Protein AF-A0A7L2YK67-F1 (afdb_monomer_lite)

InterPro domains:
  IPR012677 Nucleotide-binding alpha-beta plait domain superfamily [G3DSA:3.30.70.330] (2-106)
  IPR014886 La protein, xRRM domain [PF08777] (8-106)
  IPR014886 La protein, xRRM domain [PS51939] (4-117)
  IPR034910 LARP7, RNA recognition motif 2 [cd12542] (8-89)
  IPR035979 RNA-binding domain superfamily [SSF54928] (3-105)

Secondary structure (DSSP, 8-state):
-PPPP-TT-EEEEE-SSPPPPHHHHHHHHHTTS-EEEEE--TT-SEEEEEESSHHHHHHHHHHHHHHHHHH--EEEE--HHHHHHHHHHHHHHHHHHHHSPP----THHHHHHHHHHHHHHHHHHHTS--------

Foldseek 3Di:
DADDDDAQFKKKKAAPFFDDDPVVVCVVLVVFAHWPDKADDGRDRMIMTGHPHNVSSVSCVVPCVVVCVVGVMDMDGDGDPRSVVVVVVRVVVVVCVVPPDDPDQDDPSVVVVVVVVVVVVVVVVVPDDDDDDPDD

Sequence (136 aa):
TGPQFVSGVIVKIISTEPLPGRKQIKNALAVLAEVAYVDMLEGDTECHVRFNTPEDAQIVMKSYKEIQIKNNWKFEVLTGDHEQRYWQKILVDRQAKLNQPRDKKRGTEKLIAKAERMRLEKTQQTSKHIRFTDDN

Structure (mmCIF, N/CA/C/O backbone):
data_AF-A0A7L2YK67-F1
#
_entry.id   AF-A0A7L2YK67-F1
#
loop_
_atom_site.group_PDB
_atom_site.id
_atom_site.type_symbol
_atom_site.label_atom_id
_atom_site.label_alt_id
_atom_site.label_comp_id
_atom_site.label_asym_id
_atom_site.label_entity_id
_atom_site.label_seq_id
_atom_site.pdbx_PDB_ins_code
_atom_site.Cartn_x
_atom_site.Cartn_y
_atom_site.Cartn_z
_atom_site.occupancy
_atom_site.B_iso_or_equiv
_atom_site.auth_seq_id
_atom_site.auth_comp_id
_atom_site.auth_asym_id
_atom_site.auth_atom_id
_atom_site.pdbx_PDB_model_num
ATOM 1 N N . THR A 1 1 ? 2.176 -15.293 -10.238 1.00 70.62 1 THR A N 1
ATOM 2 C CA . THR A 1 1 ? 0.779 -14.825 -10.117 1.00 70.62 1 THR A CA 1
ATOM 3 C C . THR A 1 1 ? 0.782 -13.433 -9.504 1.00 70.62 1 THR A C 1
ATOM 5 O O . THR A 1 1 ? 1.712 -13.133 -8.760 1.00 70.62 1 THR A O 1
ATOM 8 N N . GLY A 1 2 ? -0.124 -12.538 -9.908 1.00 78.69 2 GLY A N 1
ATOM 9 C CA . GLY A 1 2 ? -0.240 -11.196 -9.314 1.00 78.69 2 GLY A CA 1
ATOM 10 C C . GLY A 1 2 ? -0.875 -11.245 -7.918 1.00 78.69 2 GLY A C 1
ATOM 11 O O . GLY A 1 2 ? -1.311 -12.319 -7.506 1.00 78.69 2 GLY A O 1
ATOM 12 N N . PRO A 1 3 ? -0.917 -10.122 -7.183 1.00 85.56 3 PRO A N 1
ATOM 13 C CA . PRO A 1 3 ? -1.663 -10.078 -5.933 1.00 85.56 3 PRO A CA 1
ATOM 14 C C . PRO A 1 3 ? -3.162 -10.272 -6.213 1.00 85.56 3 PRO A C 1
ATOM 16 O O . PRO A 1 3 ? -3.679 -9.737 -7.195 1.00 85.56 3 PRO A O 1
ATOM 19 N N . GLN A 1 4 ? -3.831 -11.064 -5.378 1.00 88.75 4 GLN A N 1
ATOM 20 C CA . GLN A 1 4 ? -5.264 -11.332 -5.490 1.00 88.75 4 GLN A CA 1
ATOM 21 C C . GLN A 1 4 ? -6.059 -10.217 -4.808 1.00 88.75 4 GLN A C 1
ATOM 23 O O . GLN A 1 4 ? -5.617 -9.681 -3.793 1.00 88.75 4 GLN A O 1
ATOM 28 N N . PHE A 1 5 ? -7.220 -9.876 -5.371 1.00 92.38 5 PHE A N 1
ATOM 29 C CA . PHE A 1 5 ? -8.144 -8.946 -4.735 1.00 92.38 5 PHE A CA 1
ATOM 30 C C . PHE A 1 5 ? -8.638 -9.535 -3.411 1.00 92.38 5 PHE A C 1
ATOM 32 O O . PHE A 1 5 ? -9.206 -10.627 -3.384 1.00 92.38 5 PHE A O 1
ATOM 39 N N . VAL A 1 6 ? -8.429 -8.781 -2.340 1.00 93.69 6 VAL A N 1
ATOM 40 C CA . VAL A 1 6 ? -9.018 -9.001 -1.021 1.00 93.69 6 VAL A CA 1
ATOM 41 C C . VAL A 1 6 ? -9.591 -7.655 -0.604 1.00 93.69 6 VAL A C 1
ATOM 43 O O . VAL A 1 6 ? -8.928 -6.635 -0.798 1.00 93.69 6 VAL A O 1
ATOM 46 N N . SER A 1 7 ? -10.822 -7.640 -0.101 1.00 94.81 7 SER A N 1
ATOM 47 C CA . SER A 1 7 ? -11.465 -6.398 0.330 1.00 94.81 7 SER A CA 1
ATOM 48 C C . SER A 1 7 ? -11.126 -6.071 1.781 1.00 94.81 7 SER A C 1
ATOM 50 O O . SER A 1 7 ? -10.903 -6.969 2.592 1.00 94.81 7 SER A O 1
ATOM 52 N N . GLY A 1 8 ? -11.086 -4.778 2.095 1.00 94.88 8 GLY A N 1
ATOM 53 C CA . GLY A 1 8 ? -10.819 -4.239 3.421 1.00 94.88 8 GLY A CA 1
ATOM 54 C C . GLY A 1 8 ? -9.351 -4.296 3.837 1.00 94.88 8 GLY A C 1
ATOM 55 O O . GLY A 1 8 ? -9.066 -4.165 5.023 1.00 94.88 8 GLY A O 1
ATOM 56 N N . VAL A 1 9 ? -8.416 -4.494 2.900 1.00 96.38 9 VAL A N 1
ATOM 57 C CA . VAL A 1 9 ? -6.975 -4.628 3.213 1.00 96.38 9 VAL A CA 1
ATOM 58 C C . VAL A 1 9 ? -6.153 -3.396 2.855 1.00 96.38 9 VAL A C 1
ATOM 60 O O . VAL A 1 9 ? -4.938 -3.389 3.064 1.00 96.38 9 VAL A O 1
ATOM 63 N N . ILE A 1 10 ? -6.778 -2.370 2.278 1.00 96.44 10 ILE A N 1
ATOM 64 C CA . ILE A 1 10 ? -6.102 -1.139 1.875 1.00 96.44 10 ILE A CA 1
ATOM 65 C C . ILE A 1 10 ? -6.476 -0.012 2.829 1.00 96.44 10 ILE A C 1
ATOM 67 O O . ILE A 1 10 ? -7.637 0.378 2.920 1.00 96.44 10 ILE A O 1
ATOM 71 N N . VAL A 1 11 ? -5.474 0.551 3.496 1.00 95.44 11 VAL A N 1
ATOM 72 C CA . VAL A 1 11 ? -5.626 1.722 4.359 1.00 95.44 11 VAL A CA 1
ATOM 73 C C . VAL A 1 11 ? -4.916 2.905 3.721 1.00 95.44 11 VAL A C 1
ATOM 75 O O . VAL A 1 11 ? -3.717 2.854 3.449 1.00 95.44 11 VAL A O 1
ATOM 78 N N . LYS A 1 12 ? -5.659 3.980 3.490 1.00 95.38 12 LYS A N 1
ATOM 79 C CA . LYS A 1 12 ? -5.143 5.282 3.096 1.00 95.38 12 LYS A CA 1
ATOM 80 C C . LYS A 1 12 ? -4.733 6.061 4.344 1.00 95.38 12 LYS A C 1
ATOM 82 O O . LYS A 1 12 ? -5.488 6.142 5.310 1.00 95.38 12 LYS A O 1
ATOM 87 N N . ILE A 1 13 ? -3.537 6.638 4.313 1.00 93.50 13 ILE A N 1
ATOM 88 C CA . ILE A 1 13 ? -3.010 7.526 5.350 1.00 93.50 13 ILE A CA 1
ATOM 89 C C . ILE A 1 13 ? -2.855 8.911 4.738 1.00 93.50 13 ILE A C 1
ATOM 91 O O . ILE A 1 13 ? -2.290 9.044 3.656 1.00 93.50 13 ILE A O 1
ATOM 95 N N . ILE A 1 14 ? -3.358 9.930 5.427 1.00 92.88 14 ILE A N 1
ATOM 96 C CA . ILE A 1 14 ? -3.306 11.330 5.006 1.00 92.88 14 ILE A CA 1
ATOM 97 C C . ILE A 1 14 ? -2.693 12.144 6.139 1.00 92.88 14 ILE A C 1
ATOM 99 O O . ILE A 1 14 ? -3.103 12.019 7.292 1.00 92.88 14 ILE A O 1
ATOM 103 N N . SER A 1 15 ? -1.741 13.004 5.809 1.00 91.38 15 SER A N 1
ATOM 104 C CA . SER A 1 15 ? -1.071 13.907 6.739 1.00 91.38 15 SER A CA 1
ATOM 105 C C . SER A 1 15 ? -1.162 15.348 6.240 1.00 91.38 15 SER A C 1
ATOM 107 O O . SER A 1 15 ? -1.329 15.598 5.048 1.00 91.38 15 SER A O 1
ATOM 109 N N . THR A 1 16 ? -1.077 16.314 7.153 1.00 88.56 16 THR A N 1
ATOM 110 C CA . THR A 1 16 ? -0.954 17.739 6.801 1.00 88.56 16 THR A CA 1
ATOM 111 C C . THR A 1 16 ? 0.460 18.091 6.347 1.00 88.56 16 THR A C 1
ATOM 113 O O . THR A 1 16 ? 0.640 18.982 5.524 1.00 88.56 16 THR A O 1
ATOM 116 N N . GLU A 1 17 ? 1.454 17.381 6.877 1.00 88.81 17 GLU A N 1
ATOM 117 C CA . GLU A 1 17 ? 2.867 17.509 6.521 1.00 88.81 17 GLU A CA 1
ATOM 118 C C . GLU A 1 17 ? 3.312 16.319 5.658 1.00 88.81 17 GLU A C 1
ATOM 120 O O . GLU A 1 17 ? 2.680 15.256 5.730 1.00 88.81 17 GLU A O 1
ATOM 125 N N . PRO A 1 18 ? 4.389 16.454 4.862 1.00 90.81 18 PRO A N 1
ATOM 126 C CA . PRO A 1 18 ? 4.937 15.349 4.083 1.00 90.81 18 PRO A CA 1
ATOM 127 C C . PRO A 1 18 ? 5.176 14.113 4.950 1.00 90.81 18 PRO A C 1
ATOM 129 O O . PRO A 1 18 ? 5.765 14.193 6.032 1.00 90.81 18 PRO A O 1
ATOM 132 N N . LEU A 1 19 ? 4.705 12.961 4.478 1.00 89.75 19 LEU A N 1
ATOM 133 C CA . LEU A 1 19 ? 4.827 11.723 5.231 1.00 89.75 19 LEU A CA 1
ATOM 134 C C . LEU A 1 19 ? 6.301 11.302 5.341 1.00 89.75 19 LEU A C 1
ATOM 136 O O . LEU A 1 19 ? 7.078 11.467 4.393 1.00 89.75 19 LEU A O 1
ATOM 140 N N . PRO A 1 20 ? 6.707 10.698 6.474 1.00 90.06 20 PRO A N 1
ATOM 141 C CA . PRO A 1 20 ? 8.052 10.164 6.605 1.00 90.06 20 PRO A CA 1
ATOM 142 C C . PRO A 1 20 ? 8.256 9.007 5.624 1.00 90.06 20 PRO A C 1
ATOM 144 O O . PRO A 1 20 ? 7.311 8.328 5.237 1.00 90.06 20 PRO A O 1
ATOM 147 N N . GLY A 1 21 ? 9.502 8.732 5.240 1.00 90.75 21 GLY A N 1
ATOM 148 C CA . GLY A 1 21 ? 9.789 7.751 4.191 1.00 90.75 21 GLY A CA 1
ATOM 149 C C . GLY A 1 21 ? 9.216 6.345 4.444 1.00 90.75 21 GLY A C 1
ATOM 150 O O . GLY A 1 21 ? 9.012 5.916 5.582 1.00 90.75 21 GLY A O 1
ATOM 151 N N . ARG A 1 22 ? 9.055 5.570 3.363 1.00 92.50 22 ARG A N 1
ATOM 152 C CA . ARG A 1 22 ? 8.395 4.243 3.325 1.00 92.50 22 ARG A CA 1
ATOM 153 C C . ARG A 1 22 ? 8.777 3.298 4.455 1.00 92.50 22 ARG A C 1
ATOM 155 O O . ARG A 1 22 ? 7.928 2.601 5.006 1.00 92.50 22 ARG A O 1
ATOM 162 N N . LYS A 1 23 ? 10.067 3.261 4.793 1.00 91.88 23 LYS A N 1
ATOM 163 C CA . LYS A 1 23 ? 10.601 2.405 5.856 1.00 91.88 23 LYS A CA 1
ATOM 164 C C . LYS A 1 23 ? 10.065 2.802 7.235 1.00 91.88 23 LYS A C 1
ATOM 166 O O . LYS A 1 23 ? 9.763 1.922 8.030 1.00 91.88 23 LYS A O 1
ATOM 171 N N . GLN A 1 24 ? 9.930 4.097 7.505 1.00 90.31 24 GLN A N 1
ATOM 172 C CA . GLN A 1 24 ? 9.437 4.604 8.785 1.00 90.31 24 GLN A CA 1
ATOM 173 C C . GLN A 1 24 ? 7.948 4.298 8.956 1.00 90.31 24 GLN A C 1
ATOM 175 O O . GLN A 1 24 ? 7.571 3.753 9.988 1.00 90.31 24 GLN A O 1
ATOM 180 N N . ILE A 1 25 ? 7.130 4.534 7.922 1.00 91.31 25 ILE A N 1
ATOM 181 C CA . ILE A 1 25 ? 5.700 4.176 7.938 1.00 91.31 25 ILE A CA 1
ATOM 182 C C . ILE A 1 25 ? 5.529 2.674 8.152 1.00 91.31 25 ILE A C 1
ATOM 184 O O . ILE A 1 25 ? 4.783 2.255 9.034 1.00 91.31 25 ILE A O 1
ATOM 188 N N . LYS A 1 26 ? 6.265 1.851 7.391 1.00 93.06 26 LYS A N 1
ATOM 189 C CA . LYS A 1 26 ? 6.212 0.396 7.554 1.00 93.06 26 LYS A CA 1
ATOM 190 C C . LYS A 1 26 ? 6.559 -0.013 8.984 1.00 93.06 26 LYS A C 1
ATOM 192 O O . LYS A 1 26 ? 5.833 -0.808 9.561 1.00 93.06 26 LYS A O 1
ATOM 197 N N . ASN A 1 27 ? 7.635 0.529 9.549 1.00 91.75 27 ASN A N 1
ATOM 198 C CA . ASN A 1 27 ? 8.059 0.199 10.908 1.00 91.75 27 ASN A CA 1
ATOM 199 C C . ASN A 1 27 ? 7.032 0.635 11.959 1.00 91.75 27 ASN A C 1
ATOM 201 O O . ASN A 1 27 ? 6.782 -0.121 12.888 1.00 91.75 27 ASN A O 1
ATOM 205 N N . ALA A 1 28 ? 6.426 1.816 11.808 1.00 89.00 28 ALA A N 1
ATOM 206 C CA . ALA A 1 28 ? 5.411 2.313 12.734 1.00 89.00 28 ALA A CA 1
ATOM 207 C C . ALA A 1 28 ? 4.170 1.407 12.766 1.00 89.00 28 ALA A C 1
ATOM 209 O O . ALA A 1 28 ? 3.638 1.122 13.834 1.00 89.00 28 ALA A O 1
ATOM 210 N N . LEU A 1 29 ? 3.735 0.922 11.600 1.00 90.56 29 LEU A N 1
ATOM 211 C CA . LEU A 1 29 ? 2.552 0.066 11.479 1.00 90.56 29 LEU A CA 1
ATOM 212 C C . LEU A 1 29 ? 2.843 -1.408 11.780 1.00 90.56 29 LEU A C 1
ATOM 214 O O . LEU A 1 29 ? 1.971 -2.101 12.295 1.00 90.56 29 LEU A O 1
ATOM 218 N N . ALA A 1 30 ? 4.070 -1.871 11.526 1.00 91.25 30 ALA A N 1
ATOM 219 C CA . ALA A 1 30 ? 4.498 -3.244 11.795 1.00 91.25 30 ALA A CA 1
ATOM 220 C C . ALA A 1 30 ? 4.482 -3.618 13.288 1.00 91.25 30 ALA A C 1
ATOM 222 O O . ALA A 1 30 ? 4.517 -4.800 13.612 1.00 91.25 30 ALA A O 1
ATOM 223 N N . VAL A 1 31 ? 4.424 -2.632 14.192 1.00 89.50 31 VAL A N 1
ATOM 224 C CA . VAL A 1 31 ? 4.221 -2.867 15.633 1.00 89.50 31 VAL A CA 1
ATOM 225 C C . VAL A 1 31 ? 2.804 -3.376 15.923 1.00 89.50 31 VAL A C 1
ATOM 227 O O . VAL A 1 31 ? 2.602 -4.092 16.899 1.00 89.50 31 VAL A O 1
ATOM 230 N N . LEU A 1 32 ? 1.829 -3.008 15.087 1.00 89.00 32 LEU A N 1
ATOM 231 C CA . LEU A 1 32 ? 0.420 -3.347 15.274 1.00 89.00 32 LEU A CA 1
ATOM 232 C C . LEU A 1 32 ? -0.005 -4.564 14.451 1.00 89.00 32 LEU A C 1
ATOM 234 O O . LEU A 1 32 ? -0.720 -5.417 14.967 1.00 89.00 32 LEU A O 1
ATOM 238 N N . ALA A 1 33 ? 0.394 -4.623 13.178 1.00 92.69 33 ALA A N 1
ATOM 239 C CA . ALA A 1 33 ? -0.029 -5.676 12.259 1.00 92.69 33 ALA A CA 1
ATOM 240 C C . ALA A 1 33 ? 0.969 -5.887 11.109 1.00 92.69 33 ALA A C 1
ATOM 242 O O . ALA A 1 33 ? 1.796 -5.021 10.810 1.00 92.69 33 ALA A O 1
ATOM 243 N N . GLU A 1 34 ? 0.885 -7.029 10.423 1.00 93.50 34 GLU A N 1
ATOM 244 C CA . GLU A 1 34 ? 1.808 -7.350 9.334 1.00 93.50 34 GLU A CA 1
ATOM 245 C C . GLU A 1 34 ? 1.522 -6.521 8.067 1.00 93.50 34 GLU A C 1
ATOM 247 O O . GLU A 1 34 ? 0.495 -6.654 7.401 1.00 93.50 34 GLU A O 1
ATOM 252 N N . VAL A 1 35 ? 2.482 -5.671 7.692 1.00 95.25 35 VAL A N 1
ATOM 253 C CA . VAL A 1 35 ? 2.376 -4.801 6.512 1.00 95.25 35 VAL A CA 1
ATOM 254 C C . VAL A 1 35 ? 2.932 -5.488 5.263 1.00 95.25 35 VAL A C 1
ATOM 256 O O . VAL A 1 35 ? 4.150 -5.669 5.127 1.00 95.25 35 VAL A O 1
ATOM 259 N N . ALA A 1 36 ? 2.058 -5.759 4.292 1.00 93.81 36 ALA A N 1
ATOM 260 C CA . ALA A 1 36 ? 2.416 -6.397 3.027 1.00 93.81 36 ALA A CA 1
ATOM 261 C C . ALA A 1 36 ? 3.127 -5.432 2.065 1.00 93.81 36 ALA A C 1
ATOM 263 O O . ALA A 1 36 ? 4.123 -5.786 1.427 1.00 93.81 36 ALA A O 1
ATOM 264 N N . TYR A 1 37 ? 2.616 -4.205 1.928 1.00 94.00 37 TYR A N 1
ATOM 265 C CA . TYR A 1 37 ? 3.193 -3.197 1.037 1.00 94.00 37 TYR A CA 1
ATOM 266 C C . TYR A 1 37 ? 2.834 -1.775 1.473 1.00 94.00 37 TYR A C 1
ATOM 268 O O . TYR A 1 37 ? 1.756 -1.543 2.006 1.00 94.00 37 TYR A O 1
ATOM 276 N N . VAL A 1 38 ? 3.725 -0.820 1.202 1.00 95.19 38 VAL A N 1
ATOM 277 C CA . VAL A 1 38 ? 3.486 0.615 1.411 1.00 95.19 38 VAL A CA 1
ATOM 278 C C . VAL A 1 38 ? 3.722 1.320 0.079 1.00 95.19 38 VAL A C 1
ATOM 280 O O . VAL A 1 38 ? 4.865 1.400 -0.384 1.00 95.19 38 VAL A O 1
ATOM 283 N N . ASP A 1 39 ? 2.642 1.785 -0.542 1.00 94.00 39 ASP A N 1
ATOM 284 C CA . ASP A 1 39 ? 2.672 2.613 -1.743 1.00 94.00 39 ASP A CA 1
ATOM 285 C C . ASP A 1 39 ? 2.734 4.085 -1.343 1.00 94.00 39 ASP A C 1
ATOM 287 O O . ASP A 1 39 ? 1.826 4.612 -0.702 1.00 94.00 39 ASP A O 1
ATOM 291 N N . MET A 1 40 ? 3.844 4.723 -1.693 1.00 92.25 40 MET A N 1
ATOM 292 C CA . MET A 1 40 ? 4.071 6.146 -1.474 1.00 92.25 40 MET A CA 1
ATOM 293 C C . MET A 1 40 ? 5.170 6.644 -2.403 1.00 92.25 40 MET A C 1
ATOM 295 O O . MET A 1 40 ? 6.117 5.884 -2.688 1.00 92.25 40 MET A O 1
ATOM 299 N N . LEU A 1 41 ? 5.077 7.915 -2.788 1.00 89.38 41 LEU A N 1
ATOM 300 C CA . LEU A 1 41 ? 6.180 8.670 -3.367 1.00 89.38 41 LEU A CA 1
ATOM 301 C C . LEU A 1 41 ? 6.844 9.529 -2.286 1.00 89.38 41 LEU A C 1
ATOM 303 O O . LEU A 1 41 ? 6.291 9.787 -1.217 1.00 89.38 41 LEU A O 1
ATOM 307 N N . GLU A 1 42 ? 8.096 9.897 -2.530 1.00 86.19 42 GLU A N 1
ATOM 308 C CA . GLU A 1 42 ? 8.853 10.735 -1.607 1.00 86.19 42 GLU A CA 1
ATOM 309 C C . GLU A 1 42 ? 8.319 12.169 -1.655 1.00 86.19 42 GLU A C 1
ATOM 311 O O . GLU A 1 42 ? 8.214 12.753 -2.730 1.00 86.19 42 GLU A O 1
ATOM 316 N N . GLY A 1 43 ? 7.967 12.718 -0.491 1.00 86.62 43 GLY A N 1
ATOM 317 C CA . GLY A 1 43 ? 7.359 14.046 -0.375 1.0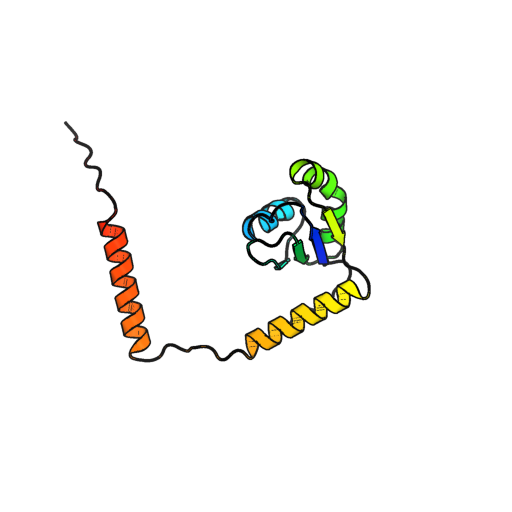0 86.62 43 GLY A CA 1
ATOM 318 C C . GLY A 1 43 ? 5.828 14.064 -0.428 1.00 86.62 43 GLY A C 1
ATOM 319 O O . GLY A 1 43 ? 5.249 15.121 -0.186 1.00 86.62 43 GLY A O 1
ATOM 320 N N . ASP A 1 44 ? 5.168 12.927 -0.673 1.00 90.75 44 ASP A N 1
ATOM 321 C CA . ASP A 1 44 ? 3.704 12.860 -0.655 1.00 90.75 44 ASP A CA 1
ATOM 322 C C . ASP A 1 44 ? 3.143 13.056 0.762 1.00 90.75 44 ASP A C 1
ATOM 324 O O . ASP A 1 44 ? 3.692 12.588 1.764 1.00 90.75 44 ASP A O 1
ATOM 328 N N . THR A 1 45 ? 1.989 13.714 0.838 1.00 92.50 45 THR A N 1
ATOM 329 C CA . THR A 1 45 ? 1.183 13.853 2.061 1.00 92.50 45 THR A CA 1
ATOM 330 C C . THR A 1 45 ? 0.154 12.733 2.222 1.00 92.50 45 THR A C 1
ATOM 332 O O . THR A 1 4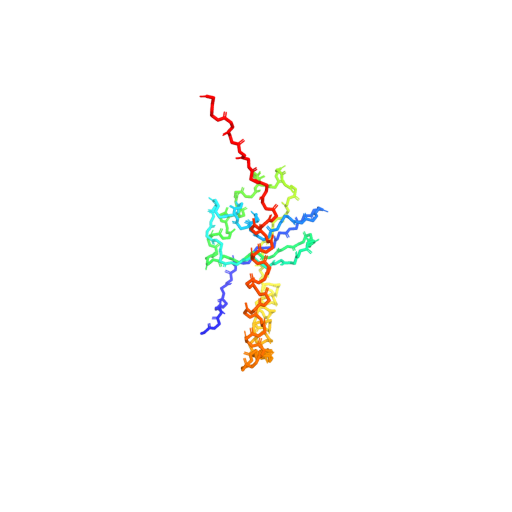5 ? -0.505 12.640 3.258 1.00 92.50 45 THR A O 1
ATOM 335 N N . GLU A 1 46 ? 0.027 11.861 1.220 1.00 93.50 46 GLU A N 1
ATOM 336 C CA . GLU A 1 46 ? -0.826 10.681 1.256 1.00 93.50 46 GLU A CA 1
ATOM 337 C C . GLU A 1 46 ? -0.054 9.407 0.907 1.00 93.50 46 GLU A C 1
ATOM 339 O O . GLU A 1 46 ? 0.854 9.400 0.079 1.00 93.50 46 GLU A O 1
ATOM 344 N N . CYS A 1 47 ? -0.417 8.298 1.543 1.00 94.81 47 CYS A N 1
ATOM 345 C CA . CYS A 1 47 ? 0.092 6.986 1.173 1.00 94.81 47 CYS A CA 1
ATOM 346 C C . CYS A 1 47 ? -0.978 5.912 1.325 1.00 94.81 47 CYS A C 1
ATOM 348 O O . CYS A 1 47 ? -1.987 6.096 2.006 1.00 94.81 47 CYS A O 1
ATOM 350 N N . HIS A 1 48 ? -0.744 4.775 0.681 1.00 95.94 48 HIS A N 1
ATOM 351 C CA . HIS A 1 48 ? -1.640 3.631 0.732 1.00 95.94 48 HIS A CA 1
ATOM 352 C C . HIS A 1 48 ? -0.879 2.411 1.237 1.00 95.94 48 HIS A C 1
ATOM 354 O O . HIS A 1 48 ? 0.123 1.979 0.663 1.00 95.94 48 HIS A O 1
ATOM 360 N N . VAL A 1 49 ? -1.369 1.832 2.322 1.00 95.69 49 VAL A N 1
ATOM 361 C CA . VAL A 1 49 ? -0.780 0.667 2.970 1.00 95.69 49 VAL A CA 1
ATOM 362 C C . VAL A 1 49 ? -1.668 -0.535 2.710 1.00 95.69 49 VAL A C 1
ATOM 364 O O . VAL A 1 49 ? -2.871 -0.493 2.950 1.00 95.69 49 VAL A O 1
ATOM 367 N N . ARG A 1 50 ? -1.065 -1.612 2.210 1.00 95.31 50 ARG A N 1
ATOM 368 C CA . ARG A 1 50 ? -1.736 -2.890 1.997 1.00 95.31 50 ARG A CA 1
ATOM 369 C C . ARG A 1 50 ? -1.341 -3.878 3.083 1.00 95.31 50 ARG A C 1
ATOM 371 O O . ARG A 1 50 ? -0.148 -4.114 3.296 1.00 95.31 50 ARG A O 1
ATOM 378 N N . PHE A 1 51 ? -2.348 -4.507 3.667 1.00 95.25 51 PHE A N 1
ATOM 379 C CA . PHE A 1 51 ? -2.231 -5.607 4.617 1.00 95.25 51 PHE A CA 1
ATOM 380 C C . PHE A 1 51 ? -2.486 -6.955 3.934 1.00 95.25 51 PHE A C 1
ATOM 382 O O . PHE A 1 51 ? -2.953 -7.007 2.792 1.00 95.25 51 PHE A O 1
ATOM 389 N N . ASN A 1 52 ? -2.119 -8.046 4.605 1.00 92.75 52 ASN A N 1
ATOM 390 C CA . ASN A 1 52 ? -2.406 -9.395 4.115 1.00 92.75 52 ASN A CA 1
ATOM 391 C C . ASN A 1 52 ? -3.867 -9.781 4.380 1.00 92.75 52 ASN A C 1
ATOM 393 O O . ASN A 1 52 ? -4.487 -10.435 3.542 1.00 92.75 52 ASN A O 1
ATOM 397 N N . THR A 1 53 ? -4.405 -9.356 5.524 1.00 94.50 53 THR A N 1
ATOM 398 C CA . T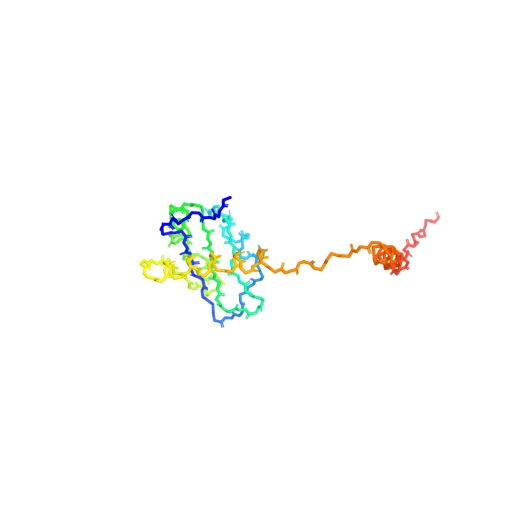HR A 1 53 ? -5.754 -9.696 5.981 1.0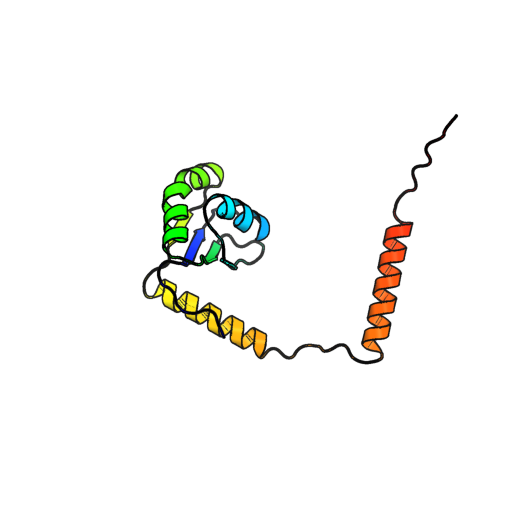0 94.50 53 THR A CA 1
ATOM 399 C C . THR A 1 53 ? -6.559 -8.436 6.324 1.00 94.50 53 THR A C 1
ATOM 401 O O . THR A 1 53 ? -5.972 -7.402 6.668 1.00 94.50 53 THR A O 1
ATOM 404 N N . PRO A 1 54 ? -7.898 -8.461 6.193 1.00 94.50 54 PRO A N 1
ATOM 405 C CA . PRO A 1 54 ? -8.730 -7.331 6.601 1.00 94.50 54 PRO A CA 1
ATOM 406 C C . PRO A 1 54 ? -8.705 -7.130 8.121 1.00 94.50 54 PRO A C 1
ATOM 408 O O . PRO A 1 54 ? -8.827 -6.002 8.594 1.00 94.50 54 PRO A O 1
ATOM 411 N N . GLU A 1 55 ? -8.490 -8.193 8.896 1.00 94.25 55 GLU A N 1
ATOM 412 C CA . GLU A 1 55 ? -8.342 -8.130 10.349 1.00 94.25 55 GLU A CA 1
ATOM 413 C C . GLU A 1 55 ? -7.150 -7.254 10.750 1.00 94.25 55 GLU A C 1
ATOM 415 O O . GLU A 1 55 ? -7.294 -6.392 11.618 1.00 94.25 55 GLU A O 1
ATOM 420 N N . ASP A 1 56 ? -6.011 -7.400 10.068 1.00 93.81 56 ASP A N 1
ATOM 421 C CA . ASP A 1 56 ? -4.817 -6.574 10.280 1.00 93.81 56 ASP A CA 1
ATOM 422 C C . ASP A 1 56 ? -5.100 -5.084 10.043 1.00 93.81 56 ASP A C 1
ATOM 424 O O . ASP A 1 56 ? -4.746 -4.228 10.859 1.00 93.81 56 ASP A O 1
ATOM 428 N N . ALA A 1 57 ? -5.797 -4.764 8.948 1.00 93.00 57 ALA A N 1
ATOM 429 C CA . ALA A 1 57 ? -6.200 -3.394 8.639 1.00 93.00 57 ALA A CA 1
ATOM 430 C C . ALA A 1 57 ? -7.144 -2.828 9.716 1.00 93.00 57 ALA A C 1
ATOM 432 O O . ALA A 1 57 ? -7.011 -1.673 10.129 1.00 93.00 57 ALA A O 1
ATOM 433 N N . GLN A 1 58 ? -8.065 -3.651 10.225 1.00 92.38 58 GLN A N 1
ATOM 434 C CA . GLN A 1 58 ? -8.982 -3.276 11.302 1.00 92.38 58 GLN A CA 1
ATOM 435 C C . GLN A 1 58 ? -8.270 -3.077 12.646 1.00 92.38 58 GLN A C 1
ATOM 437 O O . GLN A 1 58 ? -8.638 -2.172 13.393 1.00 92.38 58 GLN A O 1
ATOM 442 N N . ILE A 1 59 ? -7.251 -3.880 12.971 1.00 91.94 59 ILE A N 1
ATOM 443 C CA . ILE A 1 59 ? -6.428 -3.700 14.179 1.00 91.94 59 ILE A CA 1
ATOM 444 C C . ILE A 1 59 ? -5.739 -2.337 14.134 1.00 91.94 59 ILE A C 1
ATOM 446 O O . ILE A 1 59 ? -5.842 -1.560 15.088 1.00 91.94 59 ILE A O 1
ATOM 450 N N . VAL A 1 60 ? -5.120 -2.003 12.999 1.00 90.88 60 VAL A N 1
ATOM 451 C CA . VAL A 1 60 ? -4.509 -0.685 12.793 1.00 90.88 60 VAL A CA 1
ATOM 452 C C . VAL A 1 60 ? -5.551 0.417 12.961 1.00 90.88 60 VAL A C 1
ATOM 454 O O . VAL A 1 60 ? -5.311 1.353 13.717 1.00 90.88 60 VAL A O 1
ATOM 457 N N . MET A 1 61 ? -6.745 0.272 12.382 1.00 89.94 61 MET A N 1
ATOM 458 C CA . MET A 1 61 ? -7.837 1.241 12.546 1.00 89.94 61 MET A CA 1
ATOM 459 C C . MET A 1 61 ? -8.478 1.310 13.931 1.00 89.94 61 MET A C 1
ATOM 461 O O . MET A 1 61 ? -9.228 2.243 14.200 1.00 89.94 61 MET A O 1
ATOM 465 N N . LYS A 1 62 ? -8.221 0.368 14.833 1.00 88.75 62 LYS A N 1
ATOM 466 C CA . LYS A 1 62 ? -8.670 0.476 16.229 1.00 88.75 62 LYS A CA 1
ATOM 467 C C . LYS A 1 62 ? -7.615 1.169 17.082 1.00 88.75 62 LYS A C 1
ATOM 469 O O . LYS A 1 62 ? -7.951 2.041 17.882 1.00 88.75 62 LYS A O 1
ATOM 474 N N . SER A 1 63 ? -6.347 0.840 16.852 1.00 83.56 63 SER A N 1
ATOM 475 C CA . SER A 1 63 ? -5.213 1.364 17.617 1.00 83.56 63 SER A CA 1
ATOM 476 C C . SER A 1 63 ? -4.640 2.676 17.062 1.00 83.56 63 SER A C 1
ATOM 478 O O . SER A 1 63 ? -3.812 3.310 17.715 1.00 83.56 63 SER A O 1
ATOM 480 N N . TYR A 1 64 ? -5.096 3.148 15.893 1.00 77.44 64 TYR A N 1
ATOM 481 C CA . TYR A 1 64 ? -4.557 4.360 15.261 1.00 77.44 64 TYR A CA 1
ATOM 482 C C . TYR A 1 64 ? -4.754 5.639 16.076 1.00 77.44 64 TYR A C 1
ATOM 484 O O . TYR A 1 64 ? -4.031 6.594 15.824 1.00 77.44 64 TYR A O 1
ATOM 492 N N . LYS A 1 65 ? -5.680 5.695 17.045 1.00 73.00 65 LYS A N 1
ATOM 493 C CA . LYS A 1 65 ? -5.904 6.907 17.857 1.00 7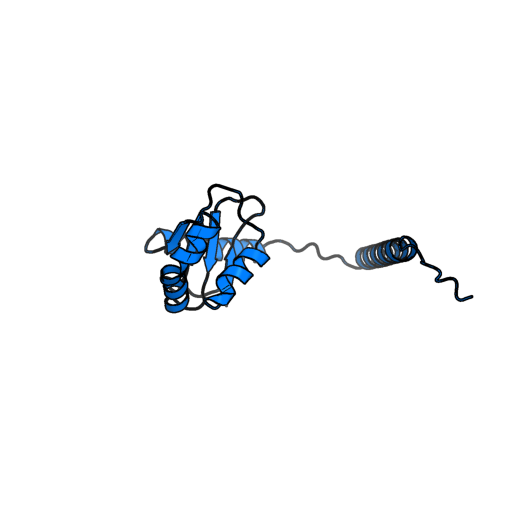3.00 65 LYS A CA 1
ATOM 494 C C . LYS A 1 65 ? -4.628 7.362 18.571 1.00 73.00 65 LYS A C 1
ATOM 496 O O . LYS A 1 65 ? -4.353 8.555 18.629 1.00 73.00 65 LYS A O 1
ATOM 501 N N . GLU A 1 66 ? -3.807 6.423 19.038 1.00 70.81 66 GLU A N 1
ATOM 502 C CA . GLU A 1 66 ? -2.520 6.728 19.676 1.00 70.81 66 GLU A CA 1
ATOM 503 C C . GLU A 1 66 ? -1.480 7.264 18.679 1.00 70.81 66 GLU A C 1
ATOM 505 O O . GLU A 1 66 ? -0.650 8.106 19.024 1.00 70.81 66 GLU A O 1
ATOM 510 N N . ILE A 1 67 ? -1.543 6.803 17.427 1.00 71.62 67 ILE A N 1
ATOM 511 C CA . ILE A 1 67 ? -0.658 7.229 16.334 1.00 71.62 67 ILE A CA 1
ATOM 512 C C . ILE A 1 67 ? -1.103 8.586 15.777 1.00 71.62 67 ILE A C 1
ATOM 514 O O . ILE A 1 67 ? -0.274 9.455 15.507 1.00 71.62 67 ILE A O 1
ATOM 518 N N . GLN A 1 68 ? -2.412 8.794 15.650 1.00 72.06 68 GLN A N 1
ATOM 519 C CA . GLN A 1 68 ? -3.021 10.028 15.176 1.00 72.06 68 GLN A CA 1
ATOM 520 C C . GLN A 1 68 ? -2.672 11.203 16.092 1.00 72.06 68 GLN A C 1
ATOM 522 O O . GLN A 1 68 ? -2.335 12.267 15.586 1.00 72.06 68 GLN A O 1
ATOM 527 N N . ILE A 1 69 ? -2.692 11.010 17.416 1.00 63.44 69 ILE A N 1
ATOM 528 C CA . ILE A 1 69 ? -2.339 12.061 18.386 1.00 63.44 69 ILE A CA 1
ATOM 529 C C . ILE A 1 69 ? -0.867 12.478 18.262 1.00 63.44 69 ILE A C 1
ATOM 531 O O . ILE A 1 69 ? -0.541 13.645 18.452 1.00 63.44 69 ILE A O 1
ATOM 535 N N . LYS A 1 70 ? 0.028 11.539 17.939 1.00 71.69 70 LYS A N 1
ATOM 536 C CA . LYS A 1 70 ? 1.467 11.817 17.834 1.00 71.69 70 LYS A CA 1
ATOM 537 C C . LYS A 1 70 ? 1.860 12.450 16.501 1.00 71.69 70 LYS A C 1
ATOM 539 O O . LYS A 1 70 ? 2.750 13.290 16.480 1.00 71.69 70 LYS A O 1
ATOM 544 N N . ASN A 1 71 ? 1.211 12.039 15.411 1.00 72.56 71 ASN A N 1
ATOM 545 C CA . ASN A 1 71 ? 1.685 12.330 14.056 1.00 72.56 71 ASN A CA 1
ATOM 546 C C . ASN A 1 71 ? 0.691 13.135 13.198 1.00 72.56 71 ASN A C 1
ATOM 548 O O . ASN A 1 71 ? 0.987 13.411 12.041 1.00 72.56 71 ASN A O 1
ATOM 552 N N . ASN A 1 72 ? -0.497 13.474 13.713 1.00 82.62 72 ASN A N 1
ATOM 553 C CA . ASN A 1 72 ? -1.587 14.115 12.959 1.00 82.62 72 ASN A CA 1
ATOM 554 C C . ASN A 1 72 ? -2.021 13.355 11.689 1.00 82.62 72 ASN A C 1
ATOM 556 O O . ASN A 1 72 ? -2.569 13.936 10.751 1.00 82.62 72 ASN A O 1
ATOM 560 N N . TRP A 1 73 ? -1.815 12.038 11.658 1.00 89.56 73 TRP A N 1
ATOM 561 C CA . TRP A 1 73 ? -2.213 11.199 10.532 1.00 89.56 73 TRP A CA 1
ATOM 562 C C . TRP A 1 73 ? -3.679 10.799 10.629 1.00 89.56 73 TRP A C 1
ATOM 564 O O . TRP A 1 73 ? -4.138 10.276 11.646 1.00 89.56 73 TRP A O 1
ATOM 574 N N . LYS A 1 74 ? -4.409 10.995 9.537 1.00 89.62 74 LYS A N 1
ATOM 575 C CA . LYS A 1 74 ? -5.751 10.458 9.338 1.00 89.62 74 LYS A CA 1
ATOM 576 C C . LYS A 1 74 ? -5.640 9.134 8.606 1.00 89.62 74 LYS A C 1
ATOM 578 O O . LYS A 1 74 ? -4.896 9.028 7.637 1.00 89.62 74 LYS A O 1
ATOM 583 N N . PHE A 1 75 ? -6.395 8.152 9.068 1.00 91.56 75 PHE A N 1
ATOM 584 C CA . PHE A 1 75 ? -6.430 6.827 8.477 1.00 91.56 75 PHE A CA 1
ATOM 585 C C . PHE A 1 75 ? -7.841 6.528 7.979 1.00 91.56 75 PHE A C 1
ATOM 587 O O . PHE A 1 75 ? -8.820 6.834 8.661 1.00 91.56 75 PHE A O 1
ATOM 594 N N . GLU A 1 76 ? -7.933 5.927 6.800 1.00 92.75 76 GLU A N 1
ATOM 595 C CA . GLU A 1 76 ? -9.188 5.584 6.142 1.00 92.75 76 GLU A CA 1
ATOM 596 C C . GLU A 1 76 ? -9.044 4.225 5.453 1.00 92.75 76 GLU A C 1
ATOM 598 O O . GLU A 1 76 ? -8.140 4.030 4.645 1.00 92.75 76 GLU A O 1
ATOM 603 N N . VAL A 1 77 ? -9.922 3.269 5.759 1.00 94.19 77 VAL A N 1
ATOM 604 C CA . VAL A 1 77 ? -9.960 1.999 5.017 1.00 94.19 77 VAL A CA 1
ATOM 605 C C . VAL A 1 77 ? -10.667 2.251 3.696 1.00 94.19 77 VAL A C 1
ATOM 607 O O . VAL A 1 77 ? -11.825 2.670 3.688 1.00 94.19 77 VAL A O 1
ATOM 610 N N . LEU A 1 78 ? -9.993 1.976 2.581 1.00 95.06 78 LEU A N 1
ATOM 611 C CA . LEU A 1 78 ? -10.657 2.013 1.287 1.00 95.06 78 LEU A CA 1
ATOM 612 C C . LEU A 1 78 ? -11.659 0.866 1.211 1.00 95.06 78 LEU A C 1
ATOM 614 O O . LEU A 1 78 ? -11.346 -0.276 1.538 1.00 95.06 78 LEU A O 1
ATOM 618 N N . THR A 1 79 ? -12.859 1.176 0.738 1.00 93.94 79 THR A N 1
ATOM 619 C CA . THR A 1 79 ? -13.935 0.205 0.535 1.00 93.94 79 THR A CA 1
ATOM 620 C C . THR A 1 79 ? -14.657 0.495 -0.781 1.00 93.94 79 THR A C 1
ATOM 622 O O . THR A 1 79 ? -14.492 1.568 -1.373 1.00 93.94 79 THR A O 1
ATOM 625 N N . GLY A 1 80 ? -15.427 -0.478 -1.275 1.00 94.06 80 GLY A N 1
ATOM 626 C CA . GLY A 1 80 ? -16.241 -0.328 -2.484 1.00 94.06 80 GLY A CA 1
ATOM 627 C C . GLY A 1 80 ? -15.425 0.054 -3.725 1.00 94.06 80 GLY A C 1
ATOM 628 O O . GLY A 1 80 ? -14.359 -0.509 -3.989 1.00 94.06 80 GLY A O 1
ATOM 629 N N . ASP A 1 81 ? -15.923 1.032 -4.481 1.00 95.38 81 ASP A N 1
ATOM 630 C CA . ASP A 1 81 ? -15.342 1.454 -5.762 1.00 95.38 81 ASP A CA 1
ATOM 631 C C . ASP A 1 81 ? -13.934 2.045 -5.618 1.00 95.38 81 ASP A C 1
ATOM 633 O O . ASP A 1 81 ? -13.076 1.838 -6.479 1.00 95.38 81 ASP A O 1
ATOM 637 N N . HIS A 1 82 ? -13.660 2.751 -4.516 1.00 94.69 82 HIS A N 1
ATOM 638 C CA . HIS A 1 82 ? -12.339 3.326 -4.253 1.00 94.69 82 HIS A CA 1
ATOM 639 C C . HIS A 1 82 ? -11.279 2.235 -4.090 1.00 94.69 82 HIS A C 1
ATOM 641 O O . HIS A 1 82 ? -10.183 2.338 -4.646 1.00 94.69 82 HIS A O 1
ATOM 647 N N . GLU A 1 83 ? -11.624 1.166 -3.373 1.00 94.88 83 GLU A N 1
ATOM 648 C CA . GLU A 1 83 ? -10.745 0.017 -3.190 1.00 94.88 83 GLU A CA 1
ATOM 649 C C . GLU A 1 83 ? -10.529 -0.729 -4.511 1.00 94.88 83 GLU A C 1
ATOM 651 O O . GLU A 1 83 ? -9.387 -1.003 -4.885 1.00 94.88 83 GLU A O 1
ATOM 656 N N . GLN A 1 84 ? -11.598 -0.998 -5.267 1.00 94.56 84 GLN A N 1
ATOM 657 C CA . GLN A 1 84 ? -11.492 -1.655 -6.574 1.00 94.56 84 GLN A CA 1
ATOM 658 C C . GLN A 1 84 ? -10.618 -0.860 -7.548 1.00 94.56 84 GLN A C 1
ATOM 660 O O . GLN A 1 84 ? -9.737 -1.428 -8.200 1.00 94.56 84 GLN A O 1
ATOM 665 N N . ARG A 1 85 ? -10.804 0.462 -7.612 1.00 95.75 85 ARG A N 1
ATOM 666 C CA . ARG A 1 85 ? -9.998 1.348 -8.458 1.00 95.75 85 ARG A CA 1
ATOM 667 C C . ARG A 1 85 ? -8.526 1.329 -8.054 1.00 95.75 85 ARG A C 1
ATOM 669 O O . ARG A 1 85 ? -7.649 1.305 -8.919 1.00 95.75 85 ARG A O 1
ATOM 676 N N . TYR A 1 86 ? -8.238 1.296 -6.756 1.00 95.50 86 TYR A N 1
ATOM 677 C CA . TYR A 1 86 ? -6.867 1.187 -6.267 1.00 95.50 86 TYR A CA 1
ATOM 678 C C . TYR A 1 86 ? -6.235 -0.173 -6.613 1.00 95.50 86 TYR A C 1
ATOM 680 O O . TYR A 1 86 ? -5.087 -0.240 -7.056 1.00 95.50 86 TYR A O 1
ATOM 688 N N . TRP A 1 87 ? -6.990 -1.267 -6.520 1.00 95.44 87 TRP A N 1
ATOM 689 C CA . TRP A 1 87 ? -6.534 -2.579 -6.983 1.00 95.44 87 TRP A CA 1
ATOM 690 C C . TRP A 1 87 ? -6.252 -2.615 -8.488 1.00 95.44 87 TRP A C 1
ATOM 692 O O . TRP A 1 87 ? -5.234 -3.171 -8.907 1.00 95.44 87 TRP A O 1
ATOM 702 N N . GLN A 1 88 ? -7.096 -1.981 -9.303 1.00 95.25 88 GLN A N 1
ATOM 703 C CA . GLN A 1 88 ? -6.844 -1.828 -10.737 1.00 95.25 88 GLN A CA 1
ATOM 704 C C . GLN A 1 88 ? -5.543 -1.062 -10.997 1.00 95.25 88 GLN A C 1
ATOM 706 O O . GLN A 1 88 ? -4.733 -1.522 -11.802 1.00 95.25 88 GLN A O 1
ATOM 711 N N . LYS A 1 89 ? -5.293 0.037 -10.266 1.00 95.06 89 LYS A N 1
ATOM 712 C CA . LYS A 1 89 ? -4.017 0.773 -10.319 1.00 95.06 89 LYS A CA 1
ATOM 713 C C . LYS A 1 89 ? -2.831 -0.165 -10.058 1.00 95.06 89 LYS A C 1
ATOM 715 O O . LYS A 1 89 ? -1.925 -0.226 -10.882 1.00 95.06 89 LYS A O 1
ATOM 720 N N . ILE A 1 90 ? -2.867 -0.968 -8.985 1.00 94.06 90 ILE A N 1
ATOM 721 C CA . ILE A 1 90 ? -1.793 -1.933 -8.663 1.00 94.06 90 ILE A CA 1
ATOM 722 C C . ILE A 1 90 ? -1.520 -2.888 -9.834 1.00 94.06 90 ILE A C 1
ATOM 724 O O . ILE A 1 90 ? -0.362 -3.186 -10.145 1.00 94.06 90 ILE A O 1
ATOM 728 N N . LEU A 1 91 ? -2.573 -3.413 -10.465 1.00 92.94 91 LEU A N 1
ATOM 729 C CA . LEU A 1 91 ? -2.439 -4.360 -11.573 1.00 92.94 91 LEU A CA 1
ATOM 730 C C . LEU A 1 91 ? -1.847 -3.694 -12.820 1.00 92.94 91 LEU A C 1
ATOM 732 O O . LEU A 1 91 ? -0.951 -4.274 -13.441 1.00 92.94 91 LEU A O 1
ATOM 736 N N . VAL A 1 92 ? -2.296 -2.479 -13.146 1.00 94.06 92 VAL A N 1
ATOM 737 C CA . VAL A 1 92 ? -1.778 -1.682 -14.266 1.00 94.06 92 VAL A CA 1
ATOM 738 C C . VAL A 1 92 ? -0.310 -1.329 -14.044 1.00 94.06 92 VAL A C 1
ATOM 740 O O . VAL A 1 92 ? 0.515 -1.628 -14.907 1.00 94.06 92 VAL A O 1
ATOM 743 N N . ASP A 1 93 ? 0.046 -0.799 -12.873 1.00 93.62 93 ASP A N 1
ATOM 744 C CA . ASP A 1 93 ? 1.423 -0.427 -12.528 1.00 93.62 93 ASP A CA 1
ATOM 745 C C . ASP A 1 93 ? 2.358 -1.638 -12.601 1.00 93.62 93 ASP A C 1
ATOM 747 O O . ASP A 1 93 ? 3.468 -1.573 -13.140 1.00 93.62 93 ASP A O 1
ATOM 751 N N . ARG A 1 94 ? 1.897 -2.793 -12.108 1.00 91.12 94 ARG A N 1
ATOM 752 C CA . ARG A 1 94 ? 2.644 -4.049 -12.206 1.00 91.12 94 ARG A CA 1
ATOM 753 C C . ARG A 1 94 ? 2.844 -4.469 -13.660 1.00 91.12 94 ARG A C 1
ATOM 755 O O . ARG A 1 94 ? 3.948 -4.888 -14.009 1.00 91.12 94 ARG A O 1
ATOM 762 N N . GLN A 1 95 ? 1.803 -4.402 -14.488 1.00 92.38 95 GLN A N 1
ATOM 763 C CA . GLN A 1 95 ? 1.895 -4.784 -15.896 1.00 92.38 95 GLN A CA 1
ATOM 764 C C . GLN A 1 95 ? 2.824 -3.839 -16.664 1.00 92.38 95 GLN A C 1
ATOM 766 O O . GLN A 1 95 ? 3.679 -4.310 -17.410 1.00 92.38 95 GLN A O 1
ATOM 771 N N . ALA A 1 96 ? 2.727 -2.530 -16.421 1.00 93.31 96 ALA A N 1
ATOM 772 C CA . ALA A 1 96 ? 3.625 -1.528 -16.984 1.00 93.31 96 ALA A CA 1
ATOM 773 C C . ALA A 1 96 ? 5.083 -1.804 -16.589 1.00 93.31 96 ALA A C 1
ATOM 775 O O . ALA A 1 96 ? 5.962 -1.838 -17.447 1.00 93.31 96 ALA A O 1
ATOM 776 N N . LYS A 1 97 ? 5.336 -2.115 -15.311 1.00 90.81 97 LYS A N 1
ATOM 777 C CA . LYS A 1 97 ? 6.674 -2.465 -14.815 1.00 90.81 97 LYS A CA 1
ATOM 778 C C . LYS A 1 97 ? 7.228 -3.759 -15.419 1.00 90.81 97 LYS A C 1
ATOM 780 O O . LYS A 1 97 ? 8.432 -3.860 -15.629 1.00 90.81 97 LYS A O 1
ATOM 785 N N . LEU A 1 98 ? 6.381 -4.755 -15.681 1.00 89.88 98 LEU A N 1
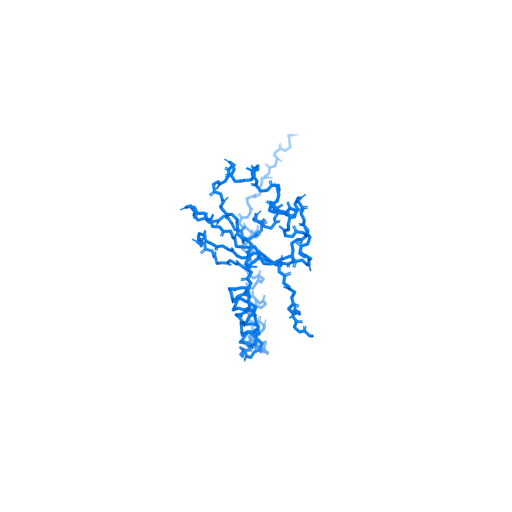ATOM 786 C CA . LEU A 1 98 ? 6.793 -5.999 -16.345 1.00 89.88 98 LEU A CA 1
ATOM 787 C C . LEU A 1 98 ? 7.065 -5.807 -17.838 1.00 89.88 98 LEU A C 1
ATOM 789 O O . LEU A 1 98 ? 7.973 -6.438 -18.372 1.00 89.88 98 LEU A O 1
ATOM 793 N N . ASN A 1 99 ? 6.290 -4.941 -18.488 1.00 91.19 99 ASN A N 1
ATOM 794 C CA . ASN A 1 99 ? 6.437 -4.619 -19.904 1.00 91.19 99 ASN A CA 1
ATOM 795 C C . ASN A 1 99 ? 7.585 -3.637 -20.168 1.00 91.19 99 ASN A C 1
ATOM 797 O O . ASN A 1 99 ? 8.018 -3.508 -21.312 1.00 91.19 99 ASN A O 1
ATOM 801 N N . GLN A 1 100 ? 8.075 -2.940 -19.137 1.00 90.31 100 GLN A N 1
ATOM 802 C CA . GLN A 1 100 ? 9.150 -1.972 -19.284 1.00 90.31 100 GLN A CA 1
ATOM 803 C C . GLN A 1 100 ? 10.408 -2.664 -19.839 1.00 90.31 100 GLN A C 1
ATOM 805 O O . GLN A 1 100 ? 10.921 -3.606 -19.219 1.00 90.31 100 GLN A O 1
ATOM 810 N N . PRO A 1 101 ? 10.935 -2.211 -20.994 1.00 86.38 101 PRO A N 1
ATOM 811 C CA . PRO A 1 101 ? 12.170 -2.752 -21.530 1.00 86.38 101 PRO A CA 1
ATOM 812 C C . PRO A 1 101 ? 13.285 -2.508 -20.516 1.00 86.38 101 PRO A C 1
ATOM 814 O O . PRO A 1 101 ? 13.533 -1.388 -20.076 1.00 86.38 101 PRO A O 1
ATOM 817 N N . ARG A 1 102 ? 13.937 -3.589 -20.091 1.00 79.25 102 ARG A N 1
ATOM 818 C CA . ARG A 1 102 ? 15.049 -3.508 -19.149 1.00 79.25 102 ARG A CA 1
ATOM 819 C C . ARG A 1 102 ? 16.315 -3.157 -19.915 1.00 79.25 102 ARG A C 1
ATOM 821 O O . ARG A 1 102 ? 16.738 -3.959 -20.752 1.00 79.25 102 ARG A O 1
ATOM 828 N N . ASP A 1 103 ? 16.969 -2.062 -19.539 1.00 75.88 103 ASP A N 1
ATOM 829 C CA . ASP A 1 103 ? 18.329 -1.759 -19.987 1.00 75.88 103 ASP A CA 1
ATOM 830 C C . ASP A 1 103 ? 19.281 -2.836 -19.463 1.00 75.88 103 ASP A C 1
ATOM 832 O O . ASP A 1 103 ? 19.734 -2.854 -18.312 1.00 75.88 103 ASP A O 1
ATOM 836 N N . LYS A 1 104 ? 19.521 -3.841 -20.304 1.00 77.75 104 LYS A N 1
ATOM 837 C CA . LYS A 1 104 ? 20.442 -4.929 -20.002 1.00 77.75 104 LYS A CA 1
ATOM 838 C C . LYS A 1 104 ? 21.842 -4.449 -20.356 1.00 77.75 104 LYS A C 1
ATOM 840 O O . LYS A 1 104 ? 22.230 -4.565 -21.512 1.00 77.75 104 LYS A O 1
ATOM 845 N N . LYS A 1 105 ? 22.622 -4.023 -19.356 1.00 78.69 105 LYS A N 1
ATOM 846 C CA . LYS A 1 105 ? 24.069 -3.828 -19.538 1.00 78.69 105 LYS A CA 1
ATOM 847 C C . LYS A 1 105 ? 24.719 -5.154 -19.946 1.00 78.69 105 LYS A C 1
ATOM 849 O O . LYS A 1 105 ? 24.642 -6.145 -19.204 1.00 78.69 105 LYS A O 1
ATOM 854 N N . ARG A 1 106 ? 25.334 -5.197 -21.130 1.00 82.19 106 ARG A N 1
ATOM 855 C CA . ARG A 1 106 ? 25.959 -6.399 -21.721 1.00 82.19 106 ARG A CA 1
ATOM 856 C C . ARG A 1 106 ? 27.416 -6.129 -22.097 1.00 82.19 106 ARG A C 1
ATOM 858 O O . ARG A 1 106 ? 27.806 -4.990 -22.312 1.00 82.19 106 ARG A O 1
ATOM 865 N N . GLY A 1 107 ? 28.219 -7.195 -22.173 1.00 85.81 107 GLY A N 1
ATOM 866 C CA . GLY A 1 107 ? 29.602 -7.137 -22.664 1.00 85.81 107 GLY A CA 1
ATOM 867 C C . GLY A 1 107 ? 30.440 -6.044 -21.992 1.00 85.81 107 GLY A C 1
ATOM 868 O O . GLY A 1 107 ? 30.568 -6.015 -20.767 1.00 85.81 107 GLY A O 1
ATOM 869 N N . THR A 1 108 ? 30.974 -5.133 -22.803 1.00 84.88 108 THR A N 1
ATOM 870 C CA . THR A 1 108 ? 31.852 -4.030 -22.392 1.00 84.88 108 THR A CA 1
ATOM 871 C C . THR A 1 108 ? 31.217 -3.104 -21.352 1.00 84.88 108 THR A C 1
ATOM 873 O O . THR A 1 108 ? 31.895 -2.698 -20.410 1.00 84.88 108 THR A O 1
ATOM 876 N N . GLU A 1 109 ? 29.907 -2.846 -21.416 1.00 84.12 109 GLU A N 1
ATOM 877 C CA . GLU A 1 109 ? 29.220 -1.992 -20.434 1.00 84.12 109 GLU A CA 1
ATOM 878 C C . GLU A 1 109 ? 29.250 -2.577 -19.016 1.00 84.12 109 GLU A C 1
ATOM 880 O O . GLU A 1 109 ? 29.313 -1.836 -18.034 1.00 84.12 109 GLU A O 1
ATOM 885 N N . LYS A 1 110 ? 29.245 -3.914 -18.879 1.00 86.62 110 LYS A N 1
ATOM 886 C CA . LYS A 1 110 ? 29.424 -4.567 -17.571 1.00 86.62 110 LYS A CA 1
ATOM 887 C C . LYS A 1 110 ? 30.835 -4.363 -17.031 1.00 86.62 110 LYS A C 1
ATOM 889 O O . LYS A 1 110 ? 30.993 -4.186 -15.824 1.00 86.62 110 LYS A O 1
ATOM 894 N N . LEU A 1 111 ? 31.846 -4.418 -17.901 1.00 87.75 111 LEU A N 1
ATOM 895 C CA . LEU A 1 111 ? 33.243 -4.232 -17.508 1.00 87.75 111 LEU A CA 1
ATOM 896 C C . LEU A 1 111 ? 33.494 -2.790 -17.061 1.00 87.75 111 LEU A C 1
ATOM 898 O O . LEU A 1 111 ? 34.092 -2.589 -16.005 1.00 87.75 111 LEU A O 1
ATOM 902 N N . ILE A 1 112 ? 32.954 -1.813 -17.796 1.00 86.62 112 ILE A N 1
ATOM 903 C CA . ILE A 1 112 ? 33.024 -0.389 -17.440 1.00 86.62 112 ILE A CA 1
ATOM 904 C C . ILE A 1 112 ? 32.334 -0.145 -16.094 1.00 86.62 112 ILE A C 1
ATOM 906 O O . ILE A 1 112 ? 32.973 0.350 -15.171 1.00 86.62 112 ILE A O 1
ATOM 910 N N . ALA A 1 113 ? 31.089 -0.605 -15.919 1.00 87.44 113 ALA A N 1
ATOM 911 C CA . ALA A 1 113 ? 30.365 -0.439 -14.656 1.00 87.44 113 ALA A CA 1
ATOM 912 C C . ALA A 1 113 ? 31.083 -1.103 -13.461 1.00 87.44 113 ALA A C 1
ATOM 914 O O . ALA A 1 113 ? 31.070 -0.574 -12.349 1.00 87.44 113 ALA A O 1
ATOM 915 N N . LYS A 1 114 ? 31.736 -2.258 -13.669 1.00 88.50 114 LYS A N 1
ATOM 916 C CA . LYS A 1 114 ? 32.543 -2.920 -12.630 1.00 88.50 114 LYS A CA 1
ATOM 917 C C . LYS A 1 114 ? 33.784 -2.096 -12.278 1.00 88.50 114 LYS A C 1
ATOM 919 O O . LYS A 1 114 ? 34.098 -1.956 -11.098 1.00 88.50 114 LYS A O 1
ATOM 924 N N . ALA A 1 115 ? 34.477 -1.555 -13.279 1.00 88.75 115 ALA A N 1
ATOM 925 C CA . ALA A 1 115 ? 35.648 -0.710 -13.074 1.00 88.75 115 ALA A CA 1
ATOM 926 C C . ALA A 1 115 ? 35.290 0.601 -12.353 1.00 88.75 115 ALA A C 1
ATOM 928 O O . ALA A 1 115 ? 35.983 0.987 -11.413 1.00 88.75 115 ALA A O 1
ATOM 929 N N . GLU A 1 116 ? 34.185 1.245 -12.734 1.00 90.00 116 GLU A N 1
ATOM 930 C CA . GLU A 1 116 ? 33.661 2.448 -12.074 1.00 90.00 116 GLU A CA 1
ATOM 931 C C . GLU A 1 116 ? 33.320 2.187 -10.606 1.00 90.00 116 GLU A C 1
ATOM 933 O O . GLU A 1 116 ? 33.739 2.949 -9.734 1.00 90.00 116 GLU A O 1
ATOM 938 N N . ARG A 1 117 ? 32.636 1.072 -10.310 1.00 88.00 117 ARG A N 1
ATOM 939 C CA . ARG A 1 117 ? 32.294 0.701 -8.931 1.00 88.00 117 ARG A CA 1
ATOM 940 C C . ARG A 1 117 ? 33.539 0.503 -8.066 1.00 88.00 117 ARG A C 1
ATOM 942 O O . ARG A 1 117 ? 33.611 1.059 -6.975 1.00 88.00 117 ARG A O 1
ATOM 949 N N . MET A 1 118 ? 34.541 -0.223 -8.571 1.00 86.94 118 MET A N 1
ATOM 950 C CA . MET A 1 118 ? 35.806 -0.435 -7.852 1.00 86.94 118 MET A CA 1
ATOM 951 C C . MET A 1 118 ? 36.563 0.877 -7.608 1.00 86.94 118 MET A C 1
ATOM 953 O O . MET A 1 118 ? 37.156 1.052 -6.546 1.00 86.94 118 MET A O 1
ATOM 957 N N . ARG A 1 119 ? 36.535 1.816 -8.565 1.00 84.19 119 ARG A N 1
ATOM 958 C CA . ARG A 1 119 ? 37.133 3.148 -8.380 1.00 84.19 119 ARG A CA 1
ATOM 959 C C . ARG A 1 119 ? 36.427 3.925 -7.274 1.00 84.19 119 ARG A C 1
ATOM 961 O O . ARG A 1 119 ? 37.106 4.447 -6.399 1.00 84.19 119 ARG A O 1
ATOM 968 N N . LEU A 1 120 ? 35.094 3.960 -7.282 1.00 84.19 120 LEU A N 1
ATOM 969 C CA . LEU A 1 120 ? 34.310 4.668 -6.268 1.00 84.19 120 LEU A CA 1
ATOM 970 C C . LEU A 1 120 ? 34.543 4.093 -4.861 1.00 84.19 120 LEU A C 1
ATOM 972 O O . LEU A 1 120 ? 34.779 4.849 -3.923 1.00 84.19 120 LEU A O 1
ATOM 976 N N . GLU A 1 121 ? 34.532 2.763 -4.725 1.00 85.44 121 GLU A N 1
ATOM 977 C CA . GLU A 1 121 ? 34.824 2.065 -3.464 1.00 85.44 121 GLU A CA 1
ATOM 978 C C . GLU A 1 121 ? 36.233 2.399 -2.954 1.00 85.44 121 GLU A C 1
ATOM 980 O O . GLU A 1 121 ? 36.406 2.705 -1.773 1.00 85.44 121 GLU A O 1
ATOM 985 N N . LYS A 1 122 ? 37.234 2.413 -3.845 1.00 81.88 122 LYS A N 1
ATOM 986 C CA . LYS A 1 122 ? 38.607 2.790 -3.492 1.00 81.88 122 LYS A CA 1
ATOM 987 C C . LYS A 1 122 ? 38.686 4.242 -3.020 1.00 81.88 122 LYS A C 1
ATOM 989 O O . LYS A 1 122 ? 39.275 4.487 -1.973 1.00 81.88 122 LYS A O 1
ATOM 994 N N . THR A 1 123 ? 38.043 5.178 -3.722 1.00 76.00 123 THR A N 1
ATOM 995 C CA . THR A 1 123 ? 37.989 6.593 -3.320 1.00 76.00 123 THR A CA 1
ATOM 996 C C . THR A 1 123 ? 37.351 6.761 -1.940 1.00 76.00 123 THR A C 1
ATOM 998 O O . THR A 1 123 ? 37.897 7.470 -1.098 1.00 76.00 123 THR A O 1
ATOM 1001 N N . GLN A 1 124 ? 36.242 6.062 -1.675 1.00 76.69 124 GLN A N 1
ATOM 1002 C CA . GLN A 1 124 ? 35.564 6.089 -0.374 1.00 76.69 124 GLN A CA 1
ATOM 1003 C C . GLN A 1 124 ? 36.400 5.476 0.756 1.00 76.69 124 GLN A C 1
ATOM 1005 O O . GLN A 1 124 ? 36.266 5.884 1.905 1.00 76.69 124 GLN A O 1
ATOM 1010 N N . GLN A 1 125 ? 37.236 4.476 0.467 1.00 74.25 125 GLN A N 1
ATOM 1011 C CA . GLN A 1 125 ? 38.165 3.918 1.453 1.00 74.25 125 GLN A CA 1
ATOM 1012 C C . GLN A 1 125 ? 39.319 4.881 1.732 1.00 74.25 125 GLN A C 1
ATOM 1014 O O . GLN A 1 125 ? 39.654 5.097 2.891 1.00 74.25 125 GLN A O 1
ATOM 1019 N N . THR A 1 126 ? 39.882 5.506 0.696 1.00 68.69 126 THR A N 1
ATOM 1020 C CA . THR A 1 126 ? 40.974 6.479 0.847 1.00 68.69 126 THR A CA 1
ATOM 1021 C C . THR A 1 126 ? 40.532 7.791 1.489 1.00 68.69 126 THR A C 1
ATOM 1023 O O . THR A 1 126 ? 41.347 8.465 2.105 1.00 68.69 126 THR A O 1
ATOM 1026 N N . SER A 1 127 ? 39.252 8.162 1.379 1.00 67.56 127 SER A N 1
ATOM 1027 C CA . SER A 1 127 ? 38.705 9.359 2.028 1.00 67.56 127 SER A CA 1
ATOM 1028 C C . SER A 1 127 ? 38.356 9.150 3.506 1.00 67.56 127 SER A C 1
ATOM 1030 O O . SER A 1 127 ? 37.892 10.084 4.158 1.00 67.56 127 SER A O 1
ATOM 1032 N N . LYS A 1 128 ? 38.527 7.938 4.055 1.00 73.00 128 LYS A N 1
ATOM 1033 C CA . LYS A 1 128 ? 38.377 7.699 5.495 1.00 73.00 128 LYS A CA 1
ATOM 1034 C C . LYS A 1 128 ? 39.656 8.147 6.198 1.00 73.00 128 LYS A C 1
ATOM 1036 O O . LYS A 1 128 ? 40.725 7.594 5.967 1.00 73.00 128 LYS A O 1
ATOM 1041 N N . HIS A 1 129 ? 39.528 9.155 7.055 1.00 67.06 129 HIS A N 1
ATOM 1042 C CA . HIS A 1 129 ? 40.615 9.674 7.880 1.00 67.06 129 HIS A CA 1
ATOM 1043 C C . HIS A 1 129 ? 41.154 8.568 8.802 1.00 67.06 129 HIS A C 1
ATOM 1045 O O . HIS A 1 129 ? 40.416 8.040 9.638 1.00 67.06 129 HIS A O 1
ATOM 1051 N N . ILE A 1 130 ? 42.427 8.206 8.644 1.00 68.62 130 ILE A N 1
ATOM 1052 C CA . ILE A 1 130 ? 43.111 7.268 9.538 1.00 68.62 130 ILE A CA 1
ATOM 1053 C C . ILE A 1 130 ? 43.389 8.025 10.843 1.00 68.62 130 ILE A C 1
ATOM 1055 O O . ILE A 1 130 ? 44.187 8.958 10.859 1.00 68.62 130 ILE A O 1
ATOM 1059 N N . ARG A 1 131 ? 42.701 7.666 11.936 1.00 61.97 131 ARG A N 1
ATOM 1060 C CA . ARG A 1 131 ? 43.104 8.095 13.283 1.00 61.97 131 ARG A CA 1
ATOM 1061 C C . ARG A 1 131 ? 44.249 7.194 13.726 1.00 61.97 131 ARG A C 1
ATOM 1063 O O . ARG A 1 131 ? 44.011 6.037 14.053 1.00 61.97 131 ARG A O 1
ATOM 1070 N N . PHE A 1 132 ? 45.463 7.728 13.720 1.00 68.38 132 PHE A N 1
ATOM 1071 C CA . PHE A 1 132 ? 46.564 7.137 14.466 1.00 68.38 132 PHE A CA 1
ATOM 1072 C C . PHE A 1 132 ? 46.294 7.406 15.947 1.00 68.38 132 PHE A C 1
ATOM 1074 O O . PHE A 1 132 ? 46.179 8.560 16.358 1.00 68.38 132 PHE A O 1
ATOM 1081 N N . THR A 1 133 ? 46.073 6.353 16.727 1.00 62.62 133 THR A N 1
ATOM 1082 C CA . THR A 1 133 ? 46.218 6.439 18.178 1.00 62.62 133 THR A CA 1
ATOM 1083 C C . THR A 1 133 ? 47.713 6.415 18.454 1.00 62.62 133 THR A C 1
ATOM 1085 O O . THR A 1 133 ? 48.367 5.419 18.152 1.00 62.62 133 THR A O 1
ATOM 1088 N N . ASP A 1 134 ? 48.254 7.531 18.940 1.00 61.16 134 ASP A N 1
ATOM 1089 C CA . ASP A 1 134 ? 49.599 7.564 19.511 1.00 61.16 134 ASP A CA 1
ATOM 1090 C C . ASP A 1 134 ? 49.575 6.721 20.791 1.00 61.16 134 ASP A C 1
ATOM 1092 O O . ASP A 1 134 ? 49.099 7.176 21.833 1.00 61.16 134 ASP A O 1
ATOM 1096 N N . ASP A 1 135 ? 50.028 5.471 20.690 1.00 57.62 135 ASP A N 1
ATOM 1097 C CA . ASP A 1 135 ? 50.390 4.674 21.857 1.00 57.62 135 ASP A CA 1
ATOM 1098 C C . ASP A 1 135 ? 51.826 5.048 22.253 1.00 57.62 135 ASP A C 1
ATOM 1100 O O . ASP A 1 135 ? 52.769 4.919 21.469 1.00 57.62 135 ASP A O 1
ATOM 1104 N N . ASN A 1 136 ? 51.912 5.593 23.465 1.00 46.53 136 ASN A N 1
ATOM 1105 C CA . ASN A 1 136 ? 53.060 6.189 24.147 1.00 46.53 136 ASN A CA 1
ATOM 1106 C C . ASN A 1 136 ? 54.147 5.181 24.547 1.00 46.53 136 ASN A C 1
ATOM 1108 O O . ASN A 1 136 ? 53.786 4.076 25.010 1.00 46.53 136 ASN A O 1
#

pLDDT: mean 86.94, std 9.71, range [46.53, 96.44]

Radius of gyration: 21.99 Å; chains: 1; bounding box: 69×33×47 Å

Organism: Jacana jacana (NCBI:txid54508)